Protein AF-A0A7G1IK30-F1 (afdb_monomer)

Solvent-accessible surface area (backbone atoms only — not comparable to full-atom values): 5879 Å² total; per-residue (Å²): 137,92,84,87,85,66,99,51,56,54,63,50,49,56,71,76,39,67,57,64,63,52,36,53,55,45,50,49,51,56,51,50,43,73,66,40,90,45,70,73,53,30,48,56,42,43,55,49,50,53,59,52,58,75,67,58,83,79,68,57,78,94,59,52,62,87,85,62,37,68,65,59,54,53,49,56,42,49,52,50,52,54,52,51,50,56,54,53,54,53,50,54,55,63,75,76,109

Secondary structure (DSSP, 8-state):
------SSHHHHHHHHS-HHHHHHHHHHHHHHHHH--SHHHHHHHHHHHHHHHTT-----GGGSPTT-THHHHHHHHHHHHHHHHHHHHHHHHHHT-

Radius of gyration: 18.26 Å; Cα contacts (8 Å, |Δi|>4): 47; chains: 1; bounding box: 52×21×57 Å

Foldseek 3Di:
DDDDDDPCVLVVVVVVDVLVVLQVVLVVLLVQLVPQPDLVSNVVSLVVLVVSLVVDPPDDPVNHDPPRCNVVSVVSSVVSVVVVVVVVVVVVVVVVD

InterPro domains:
  IPR013225 Transcriptional repressor PaaX-like, C-terminal [PF08223] (45-86)

pLDDT: mean 93.8, std 8.32, range [57.78, 98.81]

Sequence (97 aa):
MLSAHDDAPAELAARLWDLADWADAGEQLLGEIAQAADIPGRFVVAAAMVRHLLTDPMLPAELLPAQWPGTRLREAYHDFATELAKHLDTSQLLEAT

Mean predicted aligned error: 4.65 Å

Organism: Mycobacterium kansasii (NCBI:txid1768)

Structure (mmCIF, N/CA/C/O backbone):
data_AF-A0A7G1IK30-F1
#
_entry.id   AF-A0A7G1IK30-F1
#
loop_
_atom_site.group_PDB
_atom_site.id
_atom_site.type_symbol
_atom_site.label_atom_id
_atom_site.label_alt_id
_atom_site.label_comp_id
_atom_site.label_asym_id
_atom_site.label_entity_id
_atom_site.label_seq_id
_atom_site.pdbx_PDB_ins_code
_atom_site.Cartn_x
_atom_site.Cartn_y
_atom_site.Cartn_z
_atom_site.occupancy
_atom_site.B_iso_or_equiv
_atom_site.auth_seq_id
_atom_site.auth_comp_id
_atom_site.auth_asym_id
_atom_site.auth_atom_id
_atom_site.pdbx_PDB_model_num
ATOM 1 N N . MET A 1 1 ? 35.582 -0.577 -9.709 1.00 72.50 1 MET A N 1
ATOM 2 C CA . MET A 1 1 ? 34.167 -0.648 -9.288 1.00 72.50 1 MET A CA 1
ATOM 3 C C . MET A 1 1 ? 33.400 -1.439 -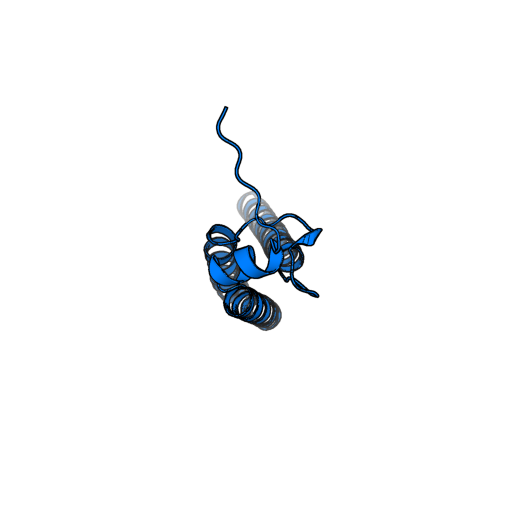10.327 1.00 72.50 1 MET A C 1
ATOM 5 O O . MET A 1 1 ? 33.707 -1.287 -11.502 1.00 72.50 1 MET A O 1
ATOM 9 N N . LEU A 1 2 ? 32.452 -2.274 -9.901 1.00 84.19 2 LEU A N 1
ATOM 10 C CA . LEU A 1 2 ? 31.514 -2.954 -10.794 1.00 84.19 2 LEU A CA 1
ATOM 11 C C . LEU A 1 2 ? 30.290 -2.048 -10.985 1.00 84.19 2 LEU A C 1
ATOM 13 O O . LEU A 1 2 ? 29.781 -1.513 -10.005 1.00 84.19 2 LEU A O 1
ATOM 17 N N . SER A 1 3 ? 29.860 -1.862 -12.230 1.00 88.25 3 SER A N 1
ATOM 18 C CA . SER A 1 3 ? 28.669 -1.095 -12.603 1.00 88.25 3 SER A CA 1
ATOM 19 C C . SER A 1 3 ? 27.851 -1.932 -13.580 1.00 88.25 3 SER A C 1
ATOM 21 O O . SER A 1 3 ? 28.431 -2.564 -14.463 1.00 88.25 3 SER A O 1
ATOM 23 N N . ALA A 1 4 ? 26.532 -1.955 -13.406 1.00 90.50 4 ALA A N 1
ATOM 24 C CA . ALA A 1 4 ? 25.592 -2.660 -14.269 1.00 90.50 4 ALA A CA 1
ATOM 25 C C . ALA A 1 4 ? 24.442 -1.713 -14.614 1.00 90.50 4 ALA A C 1
ATOM 27 O O . ALA A 1 4 ? 23.918 -1.037 -13.733 1.00 90.50 4 ALA A O 1
ATOM 28 N N . HIS A 1 5 ? 24.100 -1.651 -15.896 1.00 93.00 5 HIS A N 1
ATOM 29 C CA . HIS A 1 5 ? 23.004 -0.860 -16.443 1.00 93.00 5 HIS A CA 1
ATOM 30 C C . HIS A 1 5 ? 22.304 -1.723 -17.495 1.00 93.00 5 HIS A C 1
ATOM 32 O O . HIS A 1 5 ? 22.981 -2.444 -18.230 1.00 93.00 5 HIS A O 1
ATOM 38 N N . ASP A 1 6 ? 20.977 -1.673 -17.531 1.00 96.12 6 ASP A N 1
ATOM 39 C CA . ASP A 1 6 ? 20.154 -2.351 -18.535 1.00 96.12 6 ASP A CA 1
ATOM 40 C C . ASP A 1 6 ? 19.633 -1.297 -19.522 1.00 96.12 6 ASP A C 1
ATOM 42 O O . ASP A 1 6 ? 19.272 -0.194 -19.104 1.00 96.12 6 ASP A O 1
ATOM 46 N N . ASP A 1 7 ? 19.621 -1.616 -20.817 1.00 95.88 7 ASP A N 1
ATOM 47 C CA . ASP A 1 7 ? 19.160 -0.705 -21.873 1.00 95.88 7 ASP A CA 1
ATOM 48 C C . ASP A 1 7 ? 17.627 -0.530 -21.864 1.00 95.88 7 ASP A C 1
ATOM 50 O O . ASP A 1 7 ? 17.105 0.438 -22.418 1.00 95.88 7 ASP A O 1
ATOM 54 N N . ALA A 1 8 ? 16.903 -1.438 -21.199 1.00 96.12 8 ALA A N 1
ATOM 55 C CA . ALA A 1 8 ? 15.457 -1.412 -21.013 1.00 96.12 8 ALA A CA 1
ATOM 56 C C . ALA A 1 8 ? 15.097 -1.573 -19.517 1.00 96.12 8 ALA A C 1
ATOM 58 O O . ALA A 1 8 ? 14.509 -2.578 -19.103 1.00 96.12 8 ALA A O 1
ATOM 59 N N . PRO A 1 9 ? 15.402 -0.574 -18.665 1.00 96.38 9 PRO A N 1
ATOM 60 C CA . PRO A 1 9 ? 15.273 -0.702 -17.212 1.00 96.38 9 PRO A CA 1
ATOM 61 C C . PRO A 1 9 ? 13.830 -0.945 -16.742 1.00 96.38 9 PRO A C 1
ATOM 63 O O . PRO A 1 9 ? 13.621 -1.642 -15.749 1.00 96.38 9 PRO A O 1
ATOM 66 N N . ALA A 1 10 ? 12.828 -0.437 -17.468 1.00 95.06 10 ALA A N 1
ATOM 67 C CA . ALA A 1 10 ? 11.417 -0.700 -17.178 1.00 95.06 10 ALA A CA 1
ATOM 68 C C . ALA A 1 10 ? 11.029 -2.166 -17.449 1.00 95.06 10 ALA A C 1
ATOM 70 O O . ALA A 1 10 ? 10.329 -2.783 -16.646 1.00 95.06 10 ALA A O 1
ATOM 71 N N . GLU A 1 11 ? 11.529 -2.756 -18.539 1.00 95.75 11 GLU A N 1
ATOM 72 C CA . GLU A 1 11 ? 11.310 -4.175 -18.846 1.00 95.75 11 GLU A CA 1
ATOM 73 C C . GLU A 1 11 ? 12.045 -5.079 -17.854 1.00 95.75 11 GLU A C 1
ATOM 75 O O . GLU A 1 11 ? 11.541 -6.133 -17.467 1.00 95.75 11 GLU A O 1
ATOM 80 N N . LEU A 1 12 ? 13.240 -4.680 -17.407 1.00 97.19 12 LEU A N 1
ATOM 81 C CA . LEU A 1 12 ? 13.931 -5.378 -16.329 1.00 97.19 12 LEU A CA 1
ATOM 82 C C . LEU A 1 12 ? 13.121 -5.331 -15.026 1.00 97.19 12 LEU A C 1
ATOM 84 O O . LEU A 1 12 ? 12.926 -6.378 -14.415 1.00 97.19 12 LEU A O 1
ATOM 88 N N . ALA A 1 13 ? 12.605 -4.166 -14.628 1.00 97.19 13 ALA A N 1
ATOM 89 C CA . ALA A 1 13 ? 11.788 -4.038 -13.423 1.00 97.19 13 ALA A CA 1
ATOM 90 C C . ALA A 1 13 ? 10.550 -4.953 -13.468 1.00 97.19 13 ALA A C 1
ATOM 92 O O 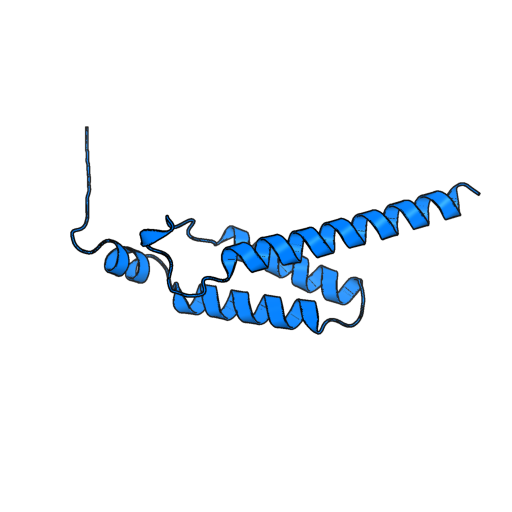. ALA A 1 13 ? 10.318 -5.706 -12.525 1.00 97.19 13 ALA A O 1
ATOM 93 N N . ALA A 1 14 ? 9.825 -4.982 -14.589 1.00 94.25 14 ALA A N 1
ATOM 94 C CA . ALA A 1 14 ? 8.660 -5.855 -14.768 1.00 94.25 14 ALA A CA 1
ATOM 95 C C . ALA A 1 14 ? 8.994 -7.363 -14.796 1.00 94.25 14 ALA A C 1
ATOM 97 O O . ALA A 1 14 ? 8.115 -8.194 -14.592 1.00 94.25 14 ALA A O 1
ATOM 98 N N . ARG A 1 15 ? 10.253 -7.743 -15.060 1.00 95.81 15 ARG A N 1
ATOM 99 C CA . ARG A 1 15 ? 10.719 -9.139 -14.948 1.00 95.81 15 ARG A CA 1
ATOM 100 C C . ARG A 1 15 ? 11.156 -9.509 -13.534 1.00 95.81 15 ARG A C 1
ATOM 102 O O . ARG A 1 15 ? 11.110 -10.683 -13.177 1.00 95.81 15 ARG A O 1
ATOM 109 N N . LEU A 1 16 ? 11.645 -8.537 -12.768 1.00 97.25 16 LEU A N 1
ATOM 110 C CA . LEU A 1 16 ? 12.122 -8.735 -11.399 1.00 97.25 16 LEU A CA 1
ATOM 111 C C . LEU A 1 16 ? 10.974 -8.751 -10.385 1.00 97.25 16 LEU A C 1
ATOM 113 O O . LEU A 1 16 ? 11.057 -9.468 -9.389 1.00 97.25 16 LEU A O 1
ATOM 117 N N . TRP A 1 17 ? 9.915 -7.989 -10.650 1.00 98.06 17 TRP A N 1
ATOM 118 C CA . TRP A 1 17 ? 8.735 -7.888 -9.800 1.00 98.06 17 TRP A CA 1
ATOM 119 C C . TRP A 1 17 ? 7.464 -8.003 -10.627 1.00 98.06 17 TRP A C 1
ATOM 121 O O . TRP A 1 17 ? 7.375 -7.446 -11.720 1.00 98.06 17 TRP A O 1
ATOM 131 N N . ASP A 1 18 ? 6.449 -8.652 -10.061 1.00 97.12 18 ASP A N 1
ATOM 132 C CA . ASP A 1 18 ? 5.100 -8.611 -10.616 1.00 97.12 18 ASP A CA 1
ATOM 133 C C . ASP A 1 18 ? 4.428 -7.284 -10.238 1.00 97.12 18 ASP A C 1
ATOM 135 O O . ASP A 1 18 ? 3.739 -7.158 -9.226 1.00 97.12 18 ASP A O 1
ATOM 139 N N . LEU A 1 19 ? 4.726 -6.242 -11.018 1.00 97.12 19 LEU A N 1
ATOM 140 C CA . LEU A 1 19 ? 4.243 -4.887 -10.747 1.00 97.12 19 LEU A CA 1
ATOM 141 C C . LEU A 1 19 ? 2.722 -4.778 -10.905 1.00 97.12 19 LEU A C 1
ATOM 143 O O . LEU A 1 19 ? 2.096 -3.998 -10.194 1.00 97.12 19 LEU A O 1
ATOM 147 N N . ALA A 1 20 ? 2.135 -5.543 -11.826 1.00 96.12 20 ALA A N 1
ATOM 148 C CA . ALA A 1 20 ? 0.696 -5.522 -12.055 1.00 96.12 20 ALA A CA 1
ATOM 149 C C . ALA A 1 20 ? -0.046 -6.143 -10.868 1.00 96.12 20 ALA A C 1
ATOM 151 O O . ALA A 1 20 ? -0.903 -5.483 -10.289 1.00 96.12 20 ALA A O 1
ATOM 152 N N . ASP A 1 21 ? 0.352 -7.346 -10.445 1.00 97.50 21 ASP A N 1
ATOM 153 C CA . ASP A 1 21 ? -0.259 -8.022 -9.294 1.00 97.50 21 ASP A CA 1
ATOM 154 C C . ASP A 1 21 ? -0.089 -7.211 -8.003 1.00 97.50 21 ASP A C 1
ATOM 156 O O . ASP A 1 21 ? -1.031 -7.052 -7.224 1.00 97.50 21 ASP A O 1
ATOM 160 N N . TRP A 1 22 ? 1.089 -6.603 -7.804 1.00 98.25 22 TRP A N 1
ATOM 161 C CA . TRP A 1 22 ? 1.308 -5.723 -6.659 1.00 98.25 22 TRP A CA 1
ATOM 162 C C . TRP A 1 22 ? 0.363 -4.516 -6.684 1.00 98.25 22 TRP A C 1
ATOM 164 O O . TRP A 1 22 ? -0.258 -4.197 -5.670 1.00 98.25 22 TRP A O 1
ATOM 174 N N . ALA A 1 23 ? 0.216 -3.853 -7.835 1.00 98.25 23 ALA A N 1
ATOM 175 C CA . ALA A 1 23 ? -0.684 -2.713 -7.961 1.00 98.25 23 ALA A CA 1
ATOM 176 C C . ALA A 1 23 ? -2.152 -3.112 -7.738 1.00 98.25 23 ALA A C 1
ATOM 178 O O . ALA A 1 23 ? -2.851 -2.438 -6.983 1.00 98.25 23 ALA A O 1
ATOM 179 N N . ASP A 1 24 ? -2.601 -4.221 -8.323 1.00 98.31 24 ASP A N 1
ATOM 180 C CA . ASP A 1 24 ? -3.980 -4.701 -8.201 1.00 98.31 24 ASP A CA 1
ATOM 181 C C . ASP A 1 24 ? -4.330 -5.065 -6.750 1.00 98.31 24 ASP A C 1
ATOM 183 O O . ASP A 1 24 ? -5.373 -4.648 -6.234 1.00 98.31 24 ASP A O 1
ATOM 187 N N . ALA A 1 25 ? -3.432 -5.759 -6.043 1.00 98.56 25 ALA A N 1
ATOM 188 C CA . ALA A 1 25 ? -3.584 -6.018 -4.612 1.00 98.56 25 ALA A CA 1
ATOM 189 C C . ALA A 1 25 ? -3.642 -4.713 -3.795 1.00 98.56 25 ALA A C 1
ATOM 191 O O . ALA A 1 25 ? -4.440 -4.593 -2.860 1.00 98.56 25 ALA A O 1
ATOM 192 N N . GLY A 1 26 ? -2.840 -3.712 -4.162 1.00 98.56 26 GLY A N 1
ATOM 193 C CA . GLY A 1 26 ? -2.879 -2.383 -3.558 1.00 98.56 26 GLY A CA 1
ATOM 194 C C . GLY A 1 26 ? -4.222 -1.672 -3.749 1.00 98.56 26 GLY A C 1
ATOM 195 O O . GLY A 1 26 ? -4.775 -1.129 -2.789 1.00 98.56 26 GLY A O 1
ATOM 196 N N . GLU A 1 27 ? -4.780 -1.703 -4.959 1.00 98.62 27 GLU A N 1
ATOM 197 C CA . GLU A 1 27 ? -6.106 -1.140 -5.250 1.00 98.62 27 GLU A CA 1
ATOM 198 C C . GLU A 1 27 ? -7.217 -1.854 -4.483 1.00 98.62 27 GLU A C 1
ATOM 200 O O . GLU A 1 27 ? -8.116 -1.206 -3.938 1.00 98.62 27 GLU A O 1
ATOM 205 N N . GL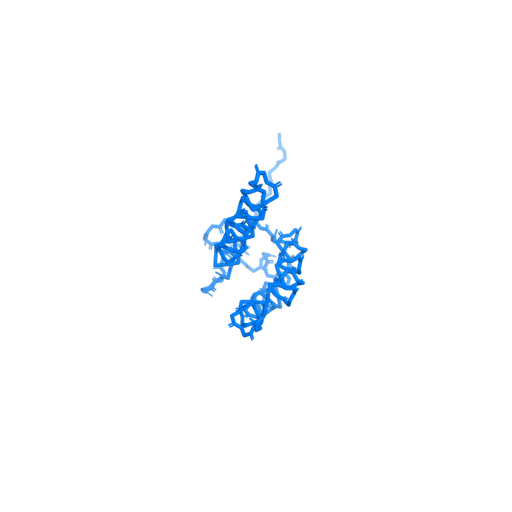N A 1 28 ? -7.141 -3.182 -4.380 1.00 98.75 28 GLN A N 1
ATOM 206 C CA . GLN A 1 28 ? -8.098 -3.955 -3.598 1.00 98.75 28 GLN A CA 1
ATOM 207 C C . GLN A 1 28 ? -8.083 -3.522 -2.127 1.00 98.75 28 GLN A C 1
ATOM 209 O O . GLN A 1 28 ? -9.143 -3.258 -1.560 1.00 98.75 28 GLN A O 1
ATOM 214 N N . LEU A 1 29 ? -6.902 -3.376 -1.520 1.00 98.81 29 LEU A N 1
ATOM 215 C CA . LEU A 1 29 ? -6.770 -2.923 -0.132 1.00 98.81 29 LEU A CA 1
ATOM 216 C C . LEU A 1 29 ? -7.340 -1.512 0.078 1.00 98.81 29 LEU A C 1
ATOM 218 O O . LEU A 1 29 ? -7.984 -1.251 1.097 1.00 98.81 29 LEU A O 1
ATOM 222 N N . LEU A 1 30 ? -7.134 -0.603 -0.880 1.00 98.75 30 LEU A N 1
ATOM 223 C CA . LEU A 1 30 ? -7.733 0.736 -0.854 1.00 98.75 30 LEU A CA 1
ATOM 224 C C . LEU A 1 30 ? -9.267 0.674 -0.902 1.00 98.75 30 LEU A C 1
ATOM 226 O O . LEU A 1 30 ? -9.937 1.409 -0.175 1.00 98.75 30 LEU A O 1
ATOM 230 N N . GLY A 1 31 ? -9.828 -0.229 -1.707 1.00 98.62 31 GLY A N 1
ATOM 231 C CA . GLY A 1 31 ? -11.263 -0.501 -1.716 1.00 98.62 31 GLY A CA 1
ATOM 232 C C . GLY A 1 31 ? -11.758 -1.061 -0.381 1.00 98.62 31 GLY A C 1
ATOM 233 O O . GLY A 1 31 ? -12.735 -0.566 0.177 1.00 98.62 31 GLY A O 1
ATOM 234 N N . GLU A 1 32 ? -11.067 -2.057 0.170 1.00 98.62 32 GLU A N 1
ATOM 235 C CA . GLU A 1 32 ? -11.446 -2.719 1.421 1.00 98.62 32 GLU A CA 1
ATOM 236 C C . GLU A 1 32 ? -11.465 -1.758 2.614 1.00 98.62 32 GLU A C 1
ATOM 238 O O . GLU A 1 32 ? -12.425 -1.765 3.389 1.00 98.62 32 GLU A O 1
ATOM 243 N N . ILE A 1 33 ? -10.458 -0.886 2.756 1.00 98.19 33 ILE A N 1
ATOM 244 C CA . ILE A 1 33 ? -10.414 0.051 3.890 1.00 98.19 33 ILE A CA 1
ATOM 245 C C . ILE A 1 33 ? -11.519 1.105 3.799 1.00 98.19 33 ILE A C 1
ATOM 247 O O . ILE A 1 33 ? -12.017 1.554 4.830 1.00 98.19 33 ILE A O 1
ATOM 251 N N . ALA A 1 34 ? -11.918 1.479 2.579 1.00 97.31 34 ALA A N 1
ATOM 252 C CA . ALA A 1 34 ? -13.000 2.426 2.339 1.00 97.31 34 ALA A CA 1
ATOM 253 C C . ALA A 1 34 ? -14.387 1.820 2.615 1.00 97.31 34 ALA A C 1
ATOM 255 O O . ALA A 1 34 ? -15.315 2.556 2.943 1.00 97.31 34 ALA A O 1
ATOM 256 N N . GLN A 1 35 ? -14.538 0.497 2.482 1.00 97.75 35 GLN A N 1
ATOM 257 C CA . GLN A 1 35 ? -15.804 -0.217 2.703 1.00 97.75 35 GLN A CA 1
ATOM 258 C C . GLN A 1 35 ? -15.954 -0.796 4.118 1.00 97.75 35 GLN A C 1
ATOM 260 O O . GLN A 1 35 ? -17.056 -1.182 4.511 1.00 97.75 35 GLN A O 1
ATOM 265 N N . ALA A 1 36 ? -14.873 -0.889 4.892 1.00 97.06 36 ALA A N 1
ATOM 266 C CA . ALA A 1 36 ? -14.920 -1.427 6.245 1.00 97.06 36 ALA A CA 1
ATOM 267 C C . ALA A 1 36 ? -15.771 -0.540 7.179 1.00 97.06 36 ALA A C 1
ATOM 269 O O . ALA A 1 36 ? -15.525 0.655 7.337 1.00 97.06 36 ALA A O 1
ATOM 270 N N . ALA A 1 37 ? -16.779 -1.152 7.808 1.00 92.75 37 ALA A N 1
ATOM 271 C CA . ALA A 1 37 ? -17.841 -0.444 8.527 1.00 92.75 37 ALA A CA 1
ATOM 272 C C . ALA A 1 37 ? -17.450 0.051 9.930 1.00 92.75 37 ALA A C 1
ATOM 274 O O . ALA A 1 37 ? -18.125 0.919 10.483 1.00 92.75 37 ALA A O 1
ATOM 275 N N . ASP A 1 38 ? -16.397 -0.509 10.526 1.00 93.50 38 ASP A N 1
ATOM 276 C CA . ASP A 1 38 ? -15.993 -0.228 11.900 1.00 93.50 38 ASP A CA 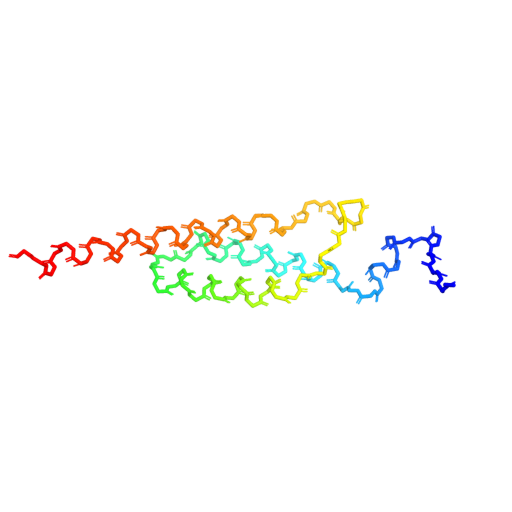1
ATOM 277 C C . ASP A 1 38 ? -14.465 -0.209 12.082 1.00 93.50 38 ASP A C 1
ATOM 279 O O . ASP A 1 38 ? -13.686 -0.576 11.195 1.00 93.50 38 ASP A O 1
ATOM 283 N N . ILE A 1 39 ? -14.023 0.263 13.253 1.00 93.88 39 ILE A N 1
ATOM 284 C CA . ILE A 1 39 ? -12.599 0.362 13.599 1.00 93.88 39 ILE A CA 1
ATOM 285 C C . ILE A 1 39 ? -11.900 -1.009 13.581 1.00 93.88 39 ILE A C 1
ATOM 287 O O . ILE A 1 39 ? -10.817 -1.088 12.998 1.00 93.88 39 ILE A O 1
ATOM 291 N N . PRO A 1 40 ? -12.463 -2.098 14.150 1.00 95.00 40 PRO A N 1
ATOM 292 C CA . PRO A 1 40 ? -11.852 -3.424 14.049 1.00 95.00 40 PRO A CA 1
ATOM 293 C C . PRO A 1 40 ? -11.649 -3.897 12.604 1.00 95.00 40 PRO A C 1
ATOM 295 O O . PRO A 1 40 ? -10.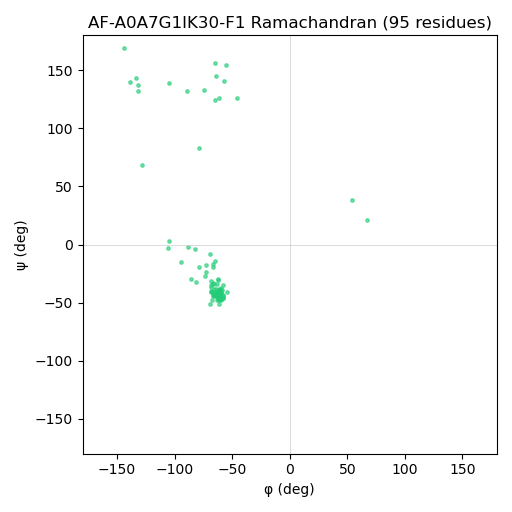569 -4.389 12.275 1.00 95.00 40 PRO A O 1
ATOM 298 N N . GLY A 1 41 ? -12.637 -3.711 11.723 1.00 97.19 41 GLY A N 1
ATOM 299 C CA . GLY A 1 41 ? -12.518 -4.045 10.306 1.00 97.19 41 GLY A CA 1
ATOM 300 C C . GLY A 1 41 ? -11.419 -3.235 9.621 1.00 97.19 41 GLY A C 1
ATOM 301 O O . GLY A 1 41 ? -10.536 -3.802 8.975 1.00 97.19 41 GLY A O 1
ATOM 302 N N . ARG A 1 42 ? -11.402 -1.914 9.837 1.00 97.31 42 ARG A N 1
ATOM 303 C CA . ARG A 1 42 ? -10.368 -1.025 9.281 1.00 97.31 42 ARG A CA 1
ATOM 304 C C . ARG A 1 42 ? -8.969 -1.350 9.805 1.00 97.31 42 ARG A C 1
ATOM 306 O O . ARG A 1 42 ? -8.014 -1.284 9.036 1.00 97.31 42 ARG A O 1
ATOM 313 N N . PHE A 1 43 ? -8.839 -1.785 11.060 1.00 97.31 43 PHE A N 1
ATOM 314 C CA . PHE A 1 43 ? -7.568 -2.233 11.634 1.00 97.31 43 PHE A CA 1
ATOM 315 C C . PHE A 1 43 ? -6.989 -3.447 10.898 1.00 97.31 43 PHE A C 1
ATOM 317 O O . PHE A 1 43 ? -5.795 -3.478 10.594 1.00 97.31 43 PHE A O 1
ATOM 324 N N . VAL A 1 44 ? -7.825 -4.442 10.583 1.00 98.19 44 VAL A N 1
ATOM 325 C CA . VAL A 1 44 ? -7.386 -5.643 9.856 1.00 98.19 44 VAL A CA 1
ATOM 326 C C . VAL A 1 44 ? -6.851 -5.274 8.472 1.00 98.19 44 VAL A C 1
ATOM 328 O O . VAL A 1 44 ? -5.767 -5.737 8.098 1.00 98.19 44 VAL A O 1
ATOM 331 N N . VAL A 1 45 ? -7.562 -4.403 7.748 1.00 98.62 45 VAL A N 1
ATOM 332 C CA . VAL A 1 45 ? -7.135 -3.938 6.421 1.00 98.62 45 VAL A CA 1
ATOM 333 C C . VAL A 1 45 ? -5.864 -3.094 6.517 1.00 98.62 45 VAL A C 1
ATOM 335 O O . VAL A 1 45 ? -4.918 -3.335 5.773 1.00 98.62 45 VAL A O 1
ATOM 338 N N . ALA A 1 46 ? -5.764 -2.176 7.481 1.00 98.19 46 ALA A N 1
ATOM 339 C CA . ALA A 1 46 ? -4.554 -1.380 7.695 1.00 98.19 46 ALA A CA 1
ATOM 340 C C . ALA A 1 46 ? -3.324 -2.260 7.990 1.00 98.19 46 ALA A C 1
ATOM 342 O O . ALA A 1 46 ? -2.238 -2.022 7.461 1.00 98.19 46 ALA A O 1
ATOM 343 N N . ALA A 1 47 ? -3.482 -3.334 8.768 1.00 98.38 47 ALA A N 1
ATOM 344 C CA . ALA A 1 47 ? -2.407 -4.297 8.989 1.00 98.38 47 ALA A CA 1
ATOM 345 C C . ALA A 1 47 ? -2.026 -5.058 7.702 1.00 98.38 47 ALA A C 1
ATOM 347 O O . ALA A 1 47 ? -0.856 -5.398 7.508 1.00 98.38 47 ALA A O 1
ATOM 348 N N . ALA A 1 48 ? -2.992 -5.334 6.818 1.00 98.62 48 ALA A N 1
ATOM 349 C CA . ALA A 1 48 ? -2.730 -5.915 5.502 1.00 98.62 48 ALA A CA 1
ATOM 350 C C . ALA A 1 48 ? -1.987 -4.932 4.585 1.00 98.62 48 ALA A C 1
ATOM 352 O O . ALA A 1 48 ? -1.012 -5.337 3.954 1.00 98.62 48 ALA A O 1
ATOM 353 N N . MET A 1 49 ? -2.343 -3.644 4.609 1.00 98.75 49 MET A N 1
ATOM 354 C CA . MET A 1 49 ? -1.602 -2.583 3.918 1.00 98.75 49 MET A CA 1
ATOM 355 C C . MET A 1 49 ? -0.145 -2.514 4.370 1.00 98.75 49 MET A C 1
ATOM 357 O O . MET A 1 49 ? 0.742 -2.457 3.525 1.00 98.75 49 MET A O 1
ATOM 361 N N . VAL A 1 50 ? 0.135 -2.592 5.677 1.00 98.50 50 VAL A N 1
ATOM 362 C CA . VAL A 1 50 ? 1.521 -2.623 6.182 1.00 98.50 50 VAL A CA 1
ATOM 363 C C . VAL A 1 50 ? 2.286 -3.819 5.615 1.00 98.50 50 VAL A C 1
ATOM 365 O O . VAL A 1 50 ? 3.394 -3.651 5.113 1.00 98.50 50 VAL A O 1
ATOM 368 N N . ARG A 1 51 ? 1.701 -5.024 5.649 1.00 98.62 51 ARG A N 1
ATOM 369 C CA . ARG A 1 51 ? 2.340 -6.224 5.078 1.00 98.62 51 ARG A CA 1
ATOM 370 C C . ARG A 1 51 ? 2.592 -6.086 3.579 1.00 98.62 51 ARG A C 1
ATOM 372 O O . A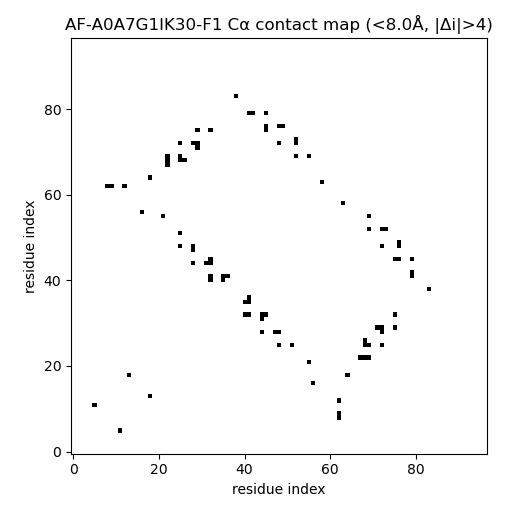RG A 1 51 ? 3.654 -6.481 3.116 1.00 98.62 51 ARG A O 1
ATOM 379 N N . HIS A 1 52 ? 1.650 -5.508 2.844 1.00 98.62 52 HIS A N 1
ATOM 380 C CA . HIS A 1 52 ? 1.787 -5.274 1.413 1.00 98.62 52 HIS A CA 1
ATOM 381 C C . HIS A 1 52 ? 2.880 -4.234 1.105 1.00 98.62 52 HIS A C 1
ATOM 383 O O . HIS A 1 52 ? 3.758 -4.487 0.282 1.00 98.62 52 HIS A O 1
ATOM 389 N N . LEU A 1 53 ? 2.930 -3.124 1.848 1.00 98.31 53 LEU A N 1
ATOM 390 C CA . LEU A 1 53 ? 3.972 -2.096 1.727 1.00 98.31 53 LEU A CA 1
ATOM 391 C C . LEU A 1 53 ? 5.381 -2.617 2.048 1.00 98.31 53 LEU A C 1
ATOM 393 O O . LEU A 1 53 ? 6.346 -2.134 1.465 1.00 98.31 53 LEU A O 1
ATOM 397 N N . LEU A 1 54 ? 5.522 -3.618 2.925 1.00 98.19 54 LEU A N 1
ATOM 398 C CA . LEU A 1 54 ? 6.813 -4.279 3.175 1.00 98.19 54 LEU A CA 1
ATOM 399 C C . LEU A 1 54 ? 7.353 -5.039 1.952 1.00 98.19 54 LEU A C 1
ATOM 401 O O . LEU A 1 54 ? 8.525 -5.408 1.940 1.00 98.19 54 LEU A O 1
ATOM 405 N N . THR A 1 55 ? 6.516 -5.267 0.940 1.00 97.81 55 THR A N 1
ATOM 406 C CA . THR A 1 55 ? 6.888 -5.908 -0.329 1.00 97.81 55 THR A CA 1
ATOM 407 C C . THR A 1 55 ? 7.001 -4.917 -1.493 1.00 97.81 55 THR A C 1
ATOM 409 O O . THR A 1 55 ? 7.247 -5.341 -2.618 1.00 97.81 55 THR A O 1
ATOM 412 N N . ASP A 1 56 ? 6.828 -3.612 -1.242 1.00 97.19 56 ASP A N 1
ATOM 413 C CA . ASP A 1 56 ? 6.936 -2.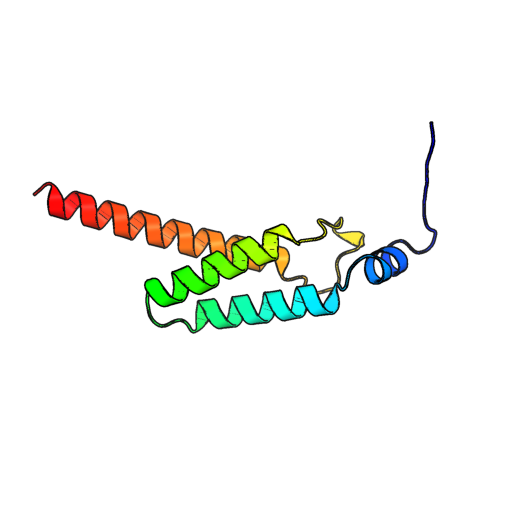565 -2.265 1.00 97.19 56 ASP A CA 1
ATOM 414 C C . ASP A 1 56 ? 8.359 -2.552 -2.869 1.00 97.19 56 ASP A C 1
ATOM 416 O O . ASP A 1 56 ? 9.337 -2.449 -2.118 1.00 97.19 56 ASP A O 1
ATOM 420 N N . PRO A 1 57 ? 8.507 -2.637 -4.206 1.00 96.94 57 PRO A N 1
ATOM 421 C CA . PRO A 1 57 ? 9.812 -2.675 -4.861 1.00 96.94 57 PRO A CA 1
ATOM 422 C C . PRO A 1 57 ? 10.600 -1.359 -4.780 1.00 96.94 57 PRO A C 1
ATOM 424 O O . PRO A 1 57 ? 11.769 -1.351 -5.160 1.00 96.94 57 PRO A O 1
ATOM 427 N N . MET A 1 58 ? 10.009 -0.253 -4.297 1.00 95.44 58 MET A N 1
ATOM 428 C CA . MET A 1 58 ? 10.708 1.039 -4.141 1.00 95.44 58 MET A CA 1
ATOM 429 C C . MET A 1 58 ? 11.374 1.528 -5.428 1.00 95.44 58 MET A C 1
ATOM 431 O O . MET A 1 58 ? 12.463 2.106 -5.409 1.00 95.44 58 MET A O 1
ATOM 435 N N . LEU A 1 59 ? 10.697 1.306 -6.557 1.00 96.81 59 LEU A N 1
ATOM 436 C CA . LEU A 1 59 ? 11.173 1.766 -7.851 1.00 96.81 59 LEU A CA 1
ATOM 437 C C . LEU A 1 59 ? 11.228 3.302 -7.903 1.00 96.81 59 LEU A C 1
ATOM 439 O O . LEU A 1 59 ? 10.357 3.977 -7.342 1.00 96.81 59 LEU A O 1
ATOM 443 N N . PRO A 1 60 ? 12.223 3.871 -8.602 1.00 95.94 60 PRO A N 1
ATOM 444 C CA . PRO A 1 60 ? 12.245 5.296 -8.890 1.00 95.94 60 PRO A CA 1
ATOM 445 C C . PRO A 1 60 ? 11.063 5.678 -9.798 1.00 95.94 60 PRO A C 1
ATOM 447 O O . PRO A 1 60 ? 10.516 4.839 -10.518 1.00 95.94 60 PRO A O 1
ATOM 450 N N . ALA A 1 61 ? 10.661 6.951 -9.760 1.00 93.75 61 ALA A N 1
ATOM 451 C CA . ALA A 1 61 ? 9.411 7.421 -10.363 1.00 93.75 61 ALA A CA 1
ATOM 452 C C . ALA A 1 61 ? 9.311 7.134 -11.871 1.00 93.75 61 ALA A C 1
ATOM 454 O O . ALA A 1 61 ? 8.234 6.822 -12.369 1.00 93.75 61 ALA A O 1
ATOM 455 N N . GLU A 1 62 ? 10.430 7.196 -12.587 1.00 94.00 62 GLU A N 1
ATOM 456 C CA . GLU A 1 62 ? 10.534 6.912 -14.018 1.00 94.00 62 GLU A CA 1
ATOM 457 C C . GLU A 1 62 ? 10.264 5.444 -14.397 1.00 94.00 62 GLU A C 1
ATOM 459 O O . GLU A 1 62 ? 10.012 5.165 -15.568 1.00 94.00 62 GLU A O 1
ATOM 464 N N . LEU A 1 63 ? 10.304 4.515 -13.435 1.00 96.56 63 LEU A N 1
ATOM 465 C CA . LEU A 1 63 ? 10.034 3.087 -13.649 1.00 96.56 63 LEU A CA 1
ATOM 466 C C . LEU A 1 63 ? 8.668 2.647 -13.110 1.00 96.56 63 LEU A C 1
ATOM 468 O O . LEU A 1 63 ? 8.297 1.484 -13.273 1.00 96.56 63 LEU A O 1
ATOM 472 N N . LEU A 1 64 ? 7.921 3.545 -12.465 1.00 95.44 64 LEU A N 1
ATOM 473 C CA . LEU A 1 64 ? 6.600 3.218 -11.944 1.00 95.44 64 LEU A CA 1
ATOM 474 C C . LEU A 1 64 ? 5.574 3.132 -13.083 1.00 95.44 64 LEU A C 1
ATOM 476 O O . LEU A 1 64 ? 5.488 4.048 -13.907 1.00 95.44 64 LEU A O 1
ATOM 480 N N . PRO A 1 65 ? 4.736 2.079 -13.110 1.00 93.50 65 PRO A N 1
ATOM 481 C CA . PRO A 1 65 ? 3.549 2.063 -13.951 1.00 93.50 65 PRO A CA 1
ATOM 482 C C . PRO A 1 65 ? 2.646 3.270 -13.674 1.00 93.50 65 PRO A C 1
ATOM 484 O O . PRO A 1 65 ? 2.610 3.821 -12.568 1.00 93.50 65 PRO A O 1
ATOM 487 N N . ALA A 1 66 ? 1.858 3.660 -14.676 1.00 91.94 66 ALA A N 1
ATOM 488 C CA . ALA A 1 66 ? 0.841 4.684 -14.485 1.00 91.94 66 ALA A CA 1
ATOM 489 C C . ALA A 1 66 ? -0.129 4.270 -13.364 1.00 91.94 66 ALA A C 1
ATOM 491 O O . ALA A 1 66 ? -0.533 3.115 -13.292 1.00 91.94 66 ALA A O 1
ATOM 492 N N . GLN A 1 67 ? -0.537 5.235 -12.535 1.00 91.38 67 GLN A N 1
ATOM 493 C CA . GLN A 1 67 ? -1.506 5.044 -11.443 1.00 91.38 67 GLN A CA 1
ATOM 494 C C . GLN A 1 67 ? -1.026 4.145 -10.288 1.00 91.38 67 GLN A C 1
ATOM 496 O O . GLN A 1 67 ? -1.850 3.690 -9.502 1.00 91.38 67 GLN A O 1
ATOM 501 N N . TRP A 1 68 ? 0.289 3.966 -10.114 1.00 97.31 68 TRP A N 1
ATOM 502 C CA . TRP A 1 68 ? 0.857 3.206 -8.994 1.00 97.31 68 TRP A CA 1
ATOM 503 C C . TRP A 1 68 ? 0.219 3.560 -7.628 1.00 97.31 68 TRP A C 1
ATOM 505 O O . TRP A 1 68 ? 0.202 4.738 -7.247 1.00 97.31 68 TRP A O 1
ATOM 515 N N . PRO A 1 69 ? -0.295 2.581 -6.855 1.00 98.12 69 PRO A N 1
ATOM 516 C CA . PRO A 1 69 ? -1.084 2.859 -5.650 1.00 98.12 69 PRO A CA 1
ATOM 517 C C . PRO A 1 69 ? -0.237 3.158 -4.409 1.00 98.12 69 PRO A C 1
ATOM 519 O O . PRO A 1 69 ? -0.785 3.503 -3.363 1.00 98.12 69 PRO A O 1
ATOM 522 N N . GLY A 1 70 ? 1.095 3.063 -4.497 1.00 97.38 70 GLY A N 1
ATOM 523 C CA . GLY A 1 70 ? 1.989 3.136 -3.339 1.00 97.38 70 GLY A CA 1
ATOM 524 C C . GLY A 1 70 ? 1.816 4.389 -2.472 1.00 97.38 70 GLY A C 1
ATOM 525 O O . GLY A 1 70 ? 1.844 4.291 -1.244 1.00 97.38 70 GLY A O 1
ATOM 526 N N . THR A 1 71 ? 1.628 5.569 -3.067 1.00 97.00 71 THR A N 1
ATOM 527 C CA . THR A 1 71 ? 1.394 6.803 -2.293 1.00 97.00 71 THR A CA 1
ATOM 528 C C . THR A 1 71 ? 0.048 6.757 -1.575 1.00 97.00 71 THR A C 1
ATOM 530 O O . THR A 1 71 ? -0.002 6.962 -0.365 1.00 97.00 71 THR A O 1
ATOM 533 N N . ARG A 1 72 ? -1.020 6.376 -2.286 1.00 98.19 72 ARG A N 1
ATOM 534 C CA . ARG A 1 72 ? -2.375 6.274 -1.725 1.00 98.19 72 ARG A CA 1
ATOM 535 C C . ARG A 1 72 ? -2.461 5.253 -0.593 1.00 98.19 72 ARG A C 1
ATOM 537 O O . ARG A 1 72 ? -3.128 5.505 0.401 1.00 98.19 72 ARG A O 1
ATOM 544 N N . LEU A 1 73 ? -1.757 4.125 -0.700 1.00 98.62 73 LEU A N 1
ATOM 545 C CA . LEU A 1 73 ? -1.668 3.128 0.374 1.00 98.62 73 LEU A CA 1
ATOM 546 C C . LEU A 1 73 ? -1.043 3.707 1.650 1.00 98.62 73 LEU A C 1
ATOM 548 O O . LEU A 1 73 ? -1.538 3.463 2.750 1.00 98.62 73 LEU A O 1
ATOM 552 N N . ARG A 1 74 ? 0.039 4.485 1.514 1.00 98.25 74 ARG A N 1
ATOM 553 C CA . ARG A 1 74 ? 0.697 5.141 2.657 1.00 98.25 74 ARG A CA 1
ATOM 554 C C . ARG A 1 74 ? -0.203 6.193 3.293 1.00 98.25 74 ARG A C 1
ATOM 556 O O . ARG A 1 74 ? -0.267 6.255 4.518 1.00 98.25 74 ARG A O 1
ATOM 563 N N . GLU A 1 75 ? -0.896 6.976 2.474 1.00 98.50 75 GLU A N 1
ATOM 564 C CA . GLU A 1 75 ? -1.872 7.972 2.925 1.00 98.50 75 GLU A CA 1
ATOM 565 C C . GLU A 1 75 ? -3.028 7.305 3.678 1.00 98.50 75 GLU A C 1
ATOM 567 O O . GLU A 1 75 ? -3.262 7.634 4.836 1.00 98.50 75 GLU A O 1
ATOM 572 N N . ALA A 1 76 ? -3.660 6.279 3.100 1.00 98.44 76 ALA A N 1
ATOM 573 C CA . ALA A 1 76 ? -4.768 5.558 3.730 1.00 98.44 76 ALA A CA 1
ATOM 574 C C . ALA A 1 76 ? -4.376 4.913 5.072 1.00 98.44 76 ALA A C 1
ATOM 576 O O . ALA A 1 76 ? -5.131 4.971 6.047 1.00 98.44 76 ALA A O 1
ATOM 577 N N . TYR A 1 77 ? -3.174 4.332 5.153 1.00 98.19 77 TYR A N 1
ATOM 578 C CA . TYR A 1 77 ? -2.635 3.829 6.416 1.00 98.19 77 TYR A CA 1
ATOM 579 C C . TYR A 1 77 ? -2.419 4.955 7.439 1.00 98.19 77 TYR A C 1
ATOM 581 O O . TYR A 1 77 ? -2.775 4.800 8.610 1.00 98.19 77 TYR A O 1
ATOM 589 N N . HIS A 1 78 ? -1.848 6.088 7.020 1.00 98.31 78 HIS A N 1
ATOM 590 C CA . HIS A 1 78 ? -1.589 7.225 7.904 1.00 98.31 78 HIS A CA 1
ATOM 591 C C . HIS A 1 78 ? -2.883 7.865 8.427 1.00 98.31 78 HIS A C 1
ATOM 593 O O . HIS A 1 78 ? -2.966 8.213 9.609 1.00 98.31 78 HIS A O 1
ATOM 599 N N . ASP A 1 79 ? -3.906 7.958 7.580 1.00 97.69 79 ASP A N 1
ATOM 600 C CA . ASP A 1 79 ? -5.233 8.444 7.949 1.00 97.69 79 ASP A CA 1
ATOM 601 C C . ASP A 1 79 ? -5.860 7.549 9.021 1.00 97.69 79 ASP A C 1
ATOM 603 O O . ASP A 1 79 ? -6.308 8.039 10.062 1.00 97.69 79 ASP A O 1
ATOM 607 N N . PHE A 1 80 ? -5.810 6.226 8.826 1.00 97.38 80 PHE A N 1
ATOM 608 C CA . PHE A 1 80 ? -6.279 5.272 9.829 1.00 97.38 80 PHE A CA 1
ATOM 609 C C . PHE A 1 80 ? -5.484 5.364 11.141 1.00 97.38 80 PHE A C 1
ATOM 611 O O . PHE A 1 80 ? -6.079 5.394 12.218 1.00 97.38 80 PHE A O 1
ATOM 618 N N . ALA A 1 81 ? -4.152 5.445 11.082 1.00 95.75 81 ALA A N 1
ATOM 619 C CA . ALA A 1 81 ? -3.316 5.575 12.277 1.00 95.75 81 ALA A CA 1
ATOM 620 C C . ALA A 1 81 ? -3.645 6.853 13.070 1.00 95.75 81 ALA A C 1
ATOM 622 O O . ALA A 1 81 ? -3.751 6.821 14.298 1.00 95.75 81 ALA A O 1
ATOM 623 N N . THR A 1 82 ? -3.865 7.965 12.364 1.00 96.81 82 THR A N 1
ATOM 624 C CA . THR A 1 82 ? -4.276 9.244 12.954 1.00 96.81 82 THR A CA 1
ATOM 625 C C . THR A 1 82 ? -5.645 9.145 13.626 1.00 96.81 82 THR A C 1
ATOM 627 O O . THR A 1 82 ? -5.851 9.672 14.720 1.00 96.81 82 THR A O 1
ATOM 630 N N . GLU A 1 83 ? -6.600 8.475 12.989 1.00 94.12 83 GLU A N 1
ATOM 631 C 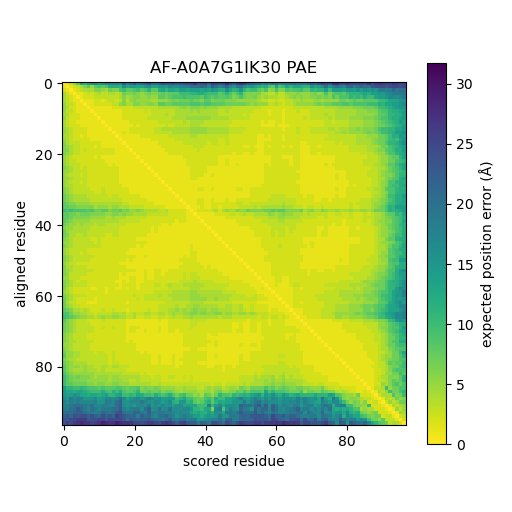CA . GLU A 1 83 ? -7.924 8.244 13.559 1.00 94.12 83 GLU A CA 1
ATOM 632 C C . GLU A 1 83 ? -7.874 7.364 14.808 1.00 94.12 83 GLU A C 1
ATOM 634 O O . GLU A 1 83 ? -8.517 7.685 15.810 1.00 94.12 83 GLU A O 1
ATOM 639 N N . LEU A 1 84 ? -7.092 6.284 14.775 1.00 93.69 84 LEU A N 1
ATOM 640 C CA . LEU A 1 84 ? -6.932 5.385 15.912 1.00 93.69 84 LEU A CA 1
ATOM 641 C C . LEU A 1 84 ? -6.326 6.114 17.119 1.00 93.69 84 LEU A C 1
ATOM 643 O O . LEU A 1 84 ? -6.818 5.953 18.234 1.00 93.69 84 LEU A O 1
ATOM 647 N N . ALA A 1 85 ? -5.315 6.962 16.899 1.00 93.88 85 ALA A N 1
ATOM 648 C CA . ALA A 1 85 ? -4.714 7.772 17.958 1.00 93.88 85 ALA A CA 1
ATOM 649 C C . ALA A 1 85 ? -5.753 8.671 18.655 1.00 93.88 85 ALA A C 1
ATOM 651 O O . ALA A 1 85 ? -5.859 8.656 19.879 1.00 93.88 85 ALA A O 1
ATOM 652 N N . LYS A 1 86 ? -6.610 9.359 17.885 1.00 93.12 86 LYS A N 1
ATOM 653 C CA . LYS A 1 86 ? -7.687 10.208 18.435 1.00 93.12 86 LYS A CA 1
ATOM 654 C C . LYS A 1 86 ? -8.685 9.429 19.301 1.00 93.12 86 LYS A C 1
ATOM 656 O O . LYS A 1 86 ? -9.172 9.950 20.306 1.00 93.12 86 LYS A O 1
ATOM 661 N N . HIS A 1 87 ? -9.010 8.194 18.917 1.00 88.00 87 HIS A N 1
ATOM 662 C CA . HIS A 1 87 ? -9.904 7.340 19.705 1.00 88.00 87 HIS A CA 1
ATOM 663 C C . HIS A 1 87 ? -9.268 6.927 21.038 1.00 88.00 87 HIS A C 1
ATOM 665 O O . HIS A 1 87 ? -9.945 6.948 22.067 1.00 88.00 87 HIS A O 1
ATOM 671 N N . LEU A 1 88 ? -7.973 6.600 21.034 1.00 89.00 88 LEU A N 1
ATOM 672 C CA . LEU A 1 88 ? -7.232 6.255 22.249 1.00 89.0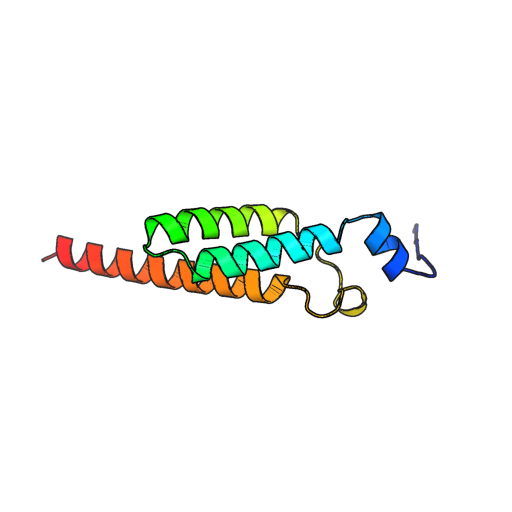0 88 LEU A CA 1
ATOM 673 C C . LEU A 1 88 ? -7.127 7.450 23.207 1.00 89.00 88 LEU A C 1
ATOM 675 O O . LEU A 1 88 ? -7.400 7.286 24.395 1.00 89.00 88 LEU A O 1
ATOM 679 N N . ASP A 1 89 ? -6.837 8.650 22.695 1.00 87.31 89 ASP A N 1
ATOM 680 C CA . ASP A 1 89 ? -6.784 9.880 23.501 1.00 87.31 89 ASP A CA 1
ATOM 681 C C . ASP A 1 89 ? -8.137 10.177 24.173 1.00 87.31 89 ASP A C 1
ATOM 683 O O . ASP A 1 89 ? -8.209 10.524 25.354 1.00 87.31 89 ASP A O 1
ATOM 687 N N . THR A 1 90 ? -9.236 9.991 23.434 1.00 80.94 90 THR A N 1
ATOM 688 C CA . THR A 1 90 ? -10.600 10.191 23.953 1.00 80.94 90 THR A CA 1
ATOM 689 C C . THR A 1 90 ? -10.934 9.186 25.057 1.00 80.94 90 THR A C 1
ATOM 691 O O . THR A 1 90 ? -11.533 9.556 26.067 1.00 80.94 90 THR A O 1
ATOM 694 N N . SER A 1 91 ? -10.524 7.925 24.893 1.00 81.00 91 SER A N 1
ATOM 695 C CA . SER A 1 91 ? -10.701 6.890 25.917 1.00 81.00 91 SER A CA 1
ATOM 696 C C . SER A 1 91 ? -9.943 7.235 27.200 1.00 81.00 91 SER A C 1
ATOM 698 O O . SER A 1 91 ? -10.503 7.126 28.287 1.00 81.00 91 SER A O 1
ATOM 700 N N . GLN A 1 92 ? -8.700 7.712 27.086 1.00 75.56 92 GLN A N 1
ATOM 701 C CA . GLN A 1 92 ? -7.882 8.095 28.242 1.00 75.56 92 GLN A CA 1
ATOM 702 C C . GLN A 1 92 ? -8.471 9.282 29.019 1.00 75.56 92 GLN A C 1
ATOM 704 O O . GLN A 1 92 ? -8.437 9.289 30.247 1.00 75.56 92 GLN A O 1
ATOM 709 N N . LEU A 1 93 ? -9.045 10.272 28.326 1.00 72.06 93 LEU A N 1
ATOM 710 C CA . LEU A 1 93 ? -9.744 11.393 28.967 1.00 72.06 93 LEU A CA 1
ATOM 711 C C . LEU A 1 93 ? -10.966 10.928 29.775 1.00 72.06 93 LEU A C 1
ATOM 713 O O . LEU A 1 93 ? -11.191 11.419 30.880 1.00 72.06 93 LEU A O 1
ATOM 717 N N . LEU A 1 94 ? -11.738 9.973 29.247 1.00 67.06 94 LEU A N 1
ATOM 718 C CA . LEU A 1 94 ? -12.908 9.414 29.932 1.00 67.06 94 LEU A CA 1
ATOM 719 C C . LEU A 1 94 ? -12.526 8.584 31.166 1.00 67.06 94 LEU A C 1
ATOM 721 O O . LEU A 1 94 ? -13.247 8.622 32.153 1.00 67.06 94 LEU A O 1
ATOM 725 N N . GLU A 1 95 ? -11.402 7.865 31.133 1.00 67.25 95 GLU A N 1
ATOM 726 C CA . GLU A 1 95 ? -10.906 7.095 32.286 1.00 67.25 95 GLU A CA 1
ATOM 727 C C . GLU A 1 95 ? -10.332 7.975 33.410 1.00 67.25 95 GLU A C 1
ATOM 729 O O . GLU A 1 95 ? -10.285 7.552 34.564 1.00 67.25 95 GLU A O 1
ATOM 734 N N . ALA A 1 96 ? -9.886 9.193 33.090 1.00 59.78 96 ALA A N 1
ATOM 735 C CA . ALA A 1 96 ? -9.284 10.123 34.045 1.00 59.78 96 ALA A CA 1
ATOM 736 C C . ALA A 1 96 ? -10.293 11.041 34.767 1.00 59.78 96 ALA A C 1
ATOM 738 O O . ALA A 1 96 ? -9.873 11.842 35.607 1.00 59.78 96 ALA A O 1
ATOM 739 N N . THR A 1 97 ? -11.588 10.953 34.436 1.00 57.78 97 THR A N 1
ATOM 740 C CA . THR A 1 97 ? -12.664 11.807 34.980 1.00 57.78 97 THR A CA 1
ATOM 741 C C . THR A 1 97 ? -13.604 11.006 35.873 1.00 57.78 97 THR A C 1
ATOM 743 O O . THR A 1 97 ? -13.968 11.527 36.952 1.00 57.78 97 THR A O 1
#

Nearest PDB structures (foldseek):
  3kfw-assembly1_X  TM=9.635E-01  e=1.269E-08  Mycobacterium tuberculosis